Protein AF-A0A7J8TY59-F1 (afdb_monomer_lite)

InterPro domains:
  IPR001117 Multicopper oxidase, second cupredoxin domain [PF00394] (105-151)
  IPR008972 Cupredoxin [G3DSA:2.60.40.420] (12-158)
  IPR008972 Cupredoxin [SSF49503] (29-121)
  IPR011707 Multicopper oxidase-like, N-terminal [PF07732] (30-92)
  IPR045087 Multicopper oxidase [PTHR11709] (30-153)

Foldseek 3Di:
DPDAFEDEQEDEDDPDDDPDDDDDDPDPDADADQVVNQLLVQADPPNDHDADPPGDDDRDGDRPPDAAKHKDAHNDAPRSQPGIDIEHHHDDPPDDDPDPDGPYYDYKYKHFAAPDDSNVQVVVCVVVVHDGDGGPAIDILNHRPDDPPDDDDDRDDDPPYPDDPPPDD

pLDDT: mean 71.19, std 20.72, range [29.14, 95.56]

Radius of gyration: 19.04 Å; chains: 1; bounding box: 51×41×47 Å

Structure (mmCIF, N/CA/C/O backbone):
data_AF-A0A7J8TY59-F1
#
_entry.id   AF-A0A7J8TY59-F1
#
loop_
_atom_site.group_PDB
_atom_site.id
_atom_site.type_symbol
_atom_site.label_atom_id
_atom_site.label_alt_id
_atom_site.label_comp_id
_atom_site.label_asym_id
_atom_site.label_entity_id
_atom_site.label_seq_id
_atom_site.pdbx_PDB_ins_code
_atom_site.Cartn_x
_atom_site.Cartn_y
_atom_site.Cartn_z
_atom_site.occupancy
_atom_site.B_iso_or_equiv
_atom_site.auth_seq_id
_atom_site.auth_comp_id
_atom_site.auth_asym_id
_atom_site.auth_atom_id
_atom_site.pdbx_PDB_model_num
ATOM 1 N N . MET A 1 1 ? 31.185 3.560 -20.644 1.00 36.25 1 MET A N 1
ATOM 2 C CA . MET A 1 1 ? 30.288 3.519 -19.472 1.00 36.25 1 MET A CA 1
ATOM 3 C C . MET A 1 1 ? 28.934 3.085 -19.984 1.00 36.25 1 MET A C 1
ATOM 5 O O . MET A 1 1 ? 28.317 3.832 -20.730 1.00 36.25 1 MET A O 1
ATOM 9 N N . GLU A 1 2 ? 28.553 1.844 -19.714 1.00 43.44 2 GLU A N 1
ATOM 10 C CA . GLU A 1 2 ? 27.264 1.296 -20.135 1.00 43.44 2 GLU A CA 1
ATOM 11 C C . GLU A 1 2 ? 26.178 1.972 -19.286 1.00 43.44 2 GLU A C 1
ATOM 13 O O . GLU A 1 2 ? 26.208 1.906 -18.058 1.00 43.44 2 GLU A O 1
ATOM 18 N N . SER A 1 3 ? 25.305 2.752 -19.923 1.00 42.00 3 SER A N 1
ATOM 19 C CA . SER A 1 3 ? 24.247 3.487 -19.229 1.00 42.00 3 SER A CA 1
ATOM 20 C C . SER A 1 3 ? 23.151 2.499 -18.834 1.00 42.00 3 SER A C 1
ATOM 22 O O . SER A 1 3 ? 22.311 2.146 -19.656 1.00 42.00 3 SER A O 1
ATOM 24 N N . SER A 1 4 ? 23.182 2.008 -17.592 1.00 42.03 4 SER A N 1
ATOM 25 C CA . SER A 1 4 ? 22.104 1.174 -17.057 1.00 42.03 4 SER A CA 1
ATOM 26 C C . SER A 1 4 ? 20.865 2.030 -16.792 1.00 42.03 4 SER A C 1
ATOM 28 O O . SER A 1 4 ? 20.903 2.968 -15.993 1.00 42.03 4 SER A O 1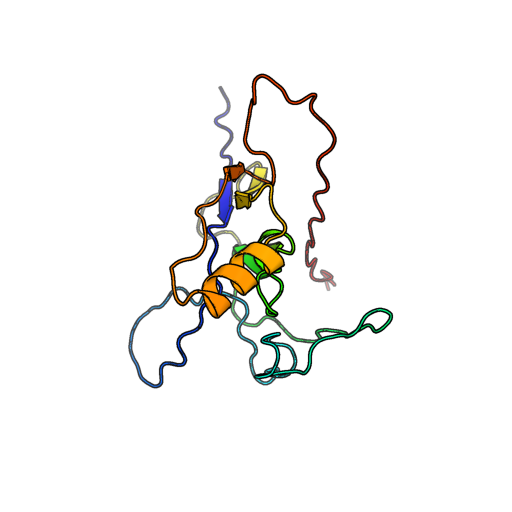
ATOM 30 N N . THR A 1 5 ? 19.749 1.698 -17.433 1.00 47.06 5 THR A N 1
ATOM 31 C CA . THR A 1 5 ? 18.459 2.354 -17.215 1.00 47.06 5 THR A CA 1
ATOM 32 C C . THR A 1 5 ? 17.725 1.642 -16.079 1.00 47.06 5 THR A C 1
ATOM 34 O O . THR A 1 5 ? 17.159 0.561 -16.253 1.00 47.06 5 THR A O 1
ATOM 37 N N . ILE A 1 6 ? 17.730 2.253 -14.892 1.00 45.16 6 ILE A N 1
ATOM 38 C CA . ILE A 1 6 ? 16.976 1.779 -13.724 1.00 45.16 6 ILE A CA 1
ATOM 39 C C . ILE A 1 6 ? 15.605 2.447 -13.725 1.00 45.16 6 ILE A C 1
ATOM 41 O O . ILE A 1 6 ? 15.506 3.675 -13.694 1.00 45.16 6 ILE A O 1
ATOM 45 N N . ARG A 1 7 ? 14.533 1.647 -13.708 1.00 50.88 7 ARG A N 1
ATOM 46 C CA . ARG A 1 7 ? 13.179 2.174 -13.523 1.00 50.88 7 ARG A CA 1
ATOM 47 C C . ARG A 1 7 ? 12.793 2.090 -12.051 1.00 50.88 7 ARG A C 1
ATOM 49 O O . ARG A 1 7 ? 12.583 1.002 -11.515 1.00 50.88 7 ARG A O 1
ATOM 56 N N . ILE A 1 8 ? 12.664 3.255 -11.425 1.00 43.00 8 ILE A N 1
ATOM 57 C CA . ILE A 1 8 ? 12.133 3.381 -10.069 1.00 43.00 8 ILE A CA 1
ATOM 58 C C . ILE A 1 8 ? 10.608 3.378 -10.156 1.00 43.00 8 ILE A C 1
ATOM 60 O O . ILE A 1 8 ? 10.000 4.260 -10.765 1.00 43.00 8 ILE A O 1
ATOM 64 N N . LEU A 1 9 ? 9.986 2.363 -9.563 1.00 55.22 9 LEU A N 1
ATOM 65 C CA . LEU A 1 9 ? 8.540 2.290 -9.413 1.00 55.22 9 LEU A CA 1
ATOM 66 C C . LEU A 1 9 ? 8.179 2.951 -8.085 1.00 55.22 9 LEU A C 1
ATOM 68 O O . LEU A 1 9 ? 8.104 2.276 -7.061 1.00 55.22 9 LEU A O 1
ATOM 72 N N . VAL A 1 10 ? 8.002 4.275 -8.109 1.00 50.12 10 VAL A N 1
ATOM 73 C CA . VAL A 1 10 ? 7.523 5.016 -6.938 1.00 50.12 10 VAL A CA 1
ATOM 74 C C . VAL A 1 10 ? 6.035 4.745 -6.766 1.00 50.12 10 VAL A C 1
ATOM 76 O O . VAL A 1 10 ? 5.231 5.000 -7.664 1.00 50.12 10 VAL A O 1
ATOM 79 N N . ILE A 1 11 ? 5.679 4.227 -5.602 1.00 54.94 11 ILE A N 1
ATOM 80 C CA . ILE A 1 11 ? 4.311 4.012 -5.169 1.00 54.94 11 ILE A CA 1
ATOM 81 C C . ILE A 1 11 ? 4.030 5.070 -4.117 1.00 54.94 11 ILE A C 1
ATOM 83 O O . ILE A 1 11 ? 4.471 4.966 -2.974 1.00 54.94 11 ILE A O 1
ATOM 87 N N . VAL A 1 12 ? 3.326 6.114 -4.543 1.00 44.09 12 VAL A N 1
ATOM 88 C CA . VAL A 1 12 ? 2.763 7.113 -3.639 1.00 44.09 12 VAL A CA 1
ATOM 89 C C . VAL A 1 12 ? 1.380 6.627 -3.229 1.00 44.09 12 VAL A C 1
ATOM 91 O O . VAL A 1 12 ? 0.573 6.240 -4.078 1.00 44.09 12 VAL A O 1
ATOM 94 N N . ALA A 1 13 ? 1.139 6.599 -1.922 1.00 37.69 13 ALA A N 1
ATOM 95 C CA . ALA A 1 13 ? -0.129 6.202 -1.339 1.00 37.69 13 ALA A CA 1
ATOM 96 C C . ALA A 1 13 ? -1.294 7.059 -1.858 1.00 37.69 13 ALA A C 1
ATOM 98 O O . ALA A 1 13 ? -1.183 8.277 -1.930 1.00 37.69 13 ALA A O 1
ATOM 99 N N . ILE A 1 14 ? -2.385 6.379 -2.230 1.00 35.22 14 ILE A N 1
ATOM 100 C CA . ILE A 1 14 ? -3.806 6.662 -1.952 1.00 35.22 14 ILE A CA 1
ATOM 101 C C . ILE A 1 14 ? -4.612 5.613 -2.752 1.00 35.22 14 ILE A C 1
ATOM 103 O O . ILE A 1 14 ? -4.643 5.655 -3.983 1.00 35.22 14 ILE A O 1
ATOM 107 N N . ILE A 1 15 ? -5.291 4.675 -2.074 1.00 35.09 15 ILE A N 1
ATOM 108 C CA . ILE A 1 15 ? -6.556 4.139 -2.600 1.00 35.09 15 ILE A CA 1
ATOM 109 C C . ILE A 1 15 ? -7.636 5.064 -2.053 1.00 35.09 15 ILE A C 1
ATOM 111 O O . ILE A 1 15 ? -7.964 5.066 -0.868 1.00 35.09 15 ILE A O 1
ATOM 115 N N . HIS A 1 16 ? -8.142 5.904 -2.941 1.00 32.22 16 HIS A N 1
ATOM 116 C CA . HIS A 1 16 ? -9.429 6.551 -2.798 1.00 32.22 16 HIS A CA 1
ATOM 117 C C . HIS A 1 16 ? -10.087 6.399 -4.163 1.00 32.22 16 HIS A C 1
ATOM 119 O O . HIS A 1 16 ? -9.609 6.956 -5.151 1.00 32.22 16 HIS A O 1
ATOM 125 N N . PHE A 1 17 ? -11.145 5.600 -4.241 1.00 32.09 17 PHE A N 1
ATOM 126 C CA . PHE A 1 17 ? -12.102 5.761 -5.321 1.00 32.09 17 PHE A CA 1
ATOM 127 C C . PHE A 1 17 ? -13.145 6.756 -4.823 1.00 32.09 17 PHE A C 1
ATOM 129 O O . PHE A 1 17 ? -13.931 6.395 -3.947 1.00 32.09 17 PHE A O 1
ATOM 136 N N . PRO A 1 18 ? -13.220 7.986 -5.358 1.00 35.62 18 PRO A N 1
ATOM 137 C CA . PRO A 1 18 ? -14.520 8.612 -5.411 1.00 35.62 18 PRO A CA 1
ATOM 138 C C . PRO A 1 18 ? -15.370 7.751 -6.355 1.00 35.62 18 PRO A C 1
ATOM 140 O O . PRO A 1 18 ? -15.002 7.504 -7.507 1.00 35.62 18 PRO A O 1
ATOM 143 N N . VAL A 1 19 ? -16.500 7.255 -5.854 1.00 34.38 19 VAL A N 1
ATOM 144 C CA . VAL A 1 19 ? -17.598 6.823 -6.717 1.00 34.38 19 VAL A CA 1
ATOM 145 C C . VAL A 1 19 ? -18.012 8.065 -7.502 1.00 34.38 19 VAL A C 1
ATOM 147 O O . VAL A 1 19 ? -18.674 8.943 -6.960 1.00 34.38 19 VAL A O 1
ATOM 150 N N . LEU A 1 20 ? -17.581 8.178 -8.757 1.00 29.62 20 LEU A N 1
ATOM 151 C CA . LEU A 1 20 ? -18.103 9.183 -9.673 1.00 29.62 20 LEU A CA 1
ATOM 152 C C . LEU A 1 20 ? -18.734 8.481 -10.866 1.00 29.62 20 LEU A C 1
ATOM 154 O O . LEU A 1 20 ? -18.084 7.816 -11.673 1.00 29.62 20 LEU A O 1
ATOM 158 N N . ILE A 1 21 ? -20.054 8.625 -10.893 1.00 38.72 21 ILE A N 1
ATOM 159 C CA . ILE A 1 21 ? -20.905 8.478 -12.058 1.00 38.72 21 ILE A CA 1
ATOM 160 C C . ILE A 1 21 ? -20.511 9.607 -13.022 1.00 38.72 21 ILE A C 1
ATOM 162 O O . ILE A 1 21 ? -20.369 10.754 -12.608 1.00 38.72 21 ILE A O 1
ATOM 166 N N . ASP A 1 22 ? -20.391 9.248 -14.296 1.00 32.47 22 ASP A N 1
ATOM 167 C CA . ASP A 1 22 ? -20.256 10.126 -15.463 1.00 32.47 22 ASP A CA 1
ATOM 168 C C . ASP A 1 22 ? -18.838 10.554 -15.911 1.00 32.47 22 ASP A C 1
ATOM 170 O O . ASP A 1 22 ? -17.810 10.284 -15.296 1.00 32.47 22 ASP A O 1
ATOM 174 N N . SER A 1 23 ? -18.803 11.075 -17.130 1.00 39.44 23 SER A N 1
ATOM 175 C CA . SER A 1 23 ? -17.969 10.645 -18.247 1.00 39.44 23 SER A CA 1
ATOM 176 C C . SER A 1 23 ? -16.757 11.541 -18.554 1.00 39.44 23 SER A C 1
ATOM 178 O O . SER A 1 23 ? -16.638 12.676 -18.112 1.00 39.44 23 SER A O 1
ATOM 180 N N . ALA A 1 24 ? -15.850 11.008 -19.384 1.00 33.22 24 ALA A N 1
ATOM 181 C CA . ALA A 1 24 ? -14.855 11.761 -20.161 1.00 33.22 24 ALA A CA 1
ATOM 182 C C . ALA A 1 24 ? -13.659 12.408 -19.428 1.00 33.22 24 ALA A C 1
ATOM 184 O O . ALA A 1 24 ? -13.209 13.491 -19.793 1.00 33.22 24 ALA A O 1
ATOM 185 N N . VAL A 1 25 ? -13.001 11.679 -18.522 1.00 31.31 25 VAL A N 1
ATOM 186 C CA . VAL A 1 25 ? -11.591 11.952 -18.189 1.00 31.31 25 VAL A CA 1
ATOM 187 C C . VAL A 1 25 ? -10.789 10.667 -18.386 1.00 31.31 25 VAL A C 1
ATOM 189 O O . VAL A 1 25 ? -11.159 9.606 -17.884 1.00 31.31 25 VAL A O 1
ATOM 192 N N . ARG A 1 26 ? -9.679 10.739 -19.137 1.00 32.69 26 ARG A N 1
ATOM 193 C CA . ARG A 1 26 ? -8.656 9.678 -19.230 1.00 32.69 26 ARG A CA 1
ATOM 194 C C . ARG A 1 26 ? -7.943 9.570 -17.871 1.00 32.69 26 ARG A C 1
ATOM 196 O O . ARG A 1 26 ? -6.786 9.937 -17.720 1.00 32.69 26 ARG A O 1
ATOM 203 N N . GLN A 1 27 ? -8.681 9.133 -16.856 1.00 34.19 27 GLN A N 1
ATOM 204 C CA . GLN A 1 27 ? -8.206 8.960 -15.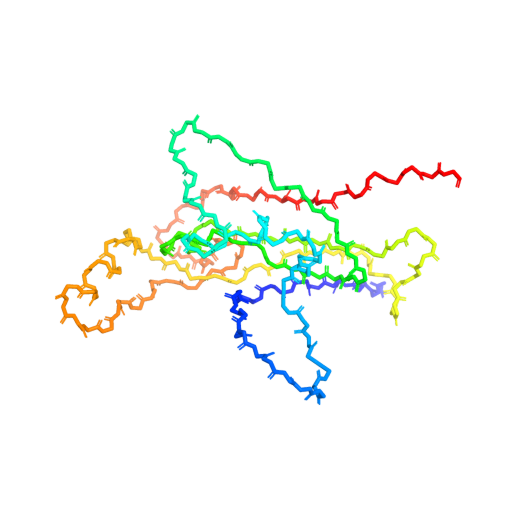492 1.00 34.19 27 GLN A CA 1
ATOM 205 C C . GLN A 1 27 ? -7.243 7.775 -15.466 1.00 34.19 27 GLN A C 1
ATOM 207 O O . GLN A 1 27 ? -7.581 6.668 -15.905 1.00 34.19 27 GLN A O 1
ATOM 212 N N . TYR A 1 28 ? -6.043 8.010 -14.938 1.00 36.56 28 TYR A N 1
ATOM 213 C CA . TYR A 1 28 ? -5.211 6.957 -14.373 1.00 36.56 28 TYR A CA 1
ATOM 214 C C . TYR A 1 28 ? -6.071 6.236 -13.331 1.00 36.56 28 TYR A C 1
ATOM 216 O O . TYR A 1 28 ? -6.317 6.756 -12.250 1.00 36.56 28 TYR A O 1
ATOM 224 N N . LYS A 1 29 ? -6.639 5.083 -13.695 1.00 43.84 29 LYS A N 1
ATOM 225 C CA . LYS A 1 29 ? -7.488 4.327 -12.774 1.00 43.84 29 LYS A CA 1
ATOM 226 C C . LYS A 1 29 ? -6.585 3.777 -11.670 1.00 43.84 29 LYS A C 1
ATOM 228 O O . LYS A 1 29 ? -5.761 2.909 -11.954 1.00 43.84 29 LYS A O 1
ATOM 233 N N . HIS A 1 30 ? -6.712 4.328 -10.467 1.00 54.59 30 HIS A N 1
ATOM 234 C CA . HIS A 1 30 ? -6.014 3.864 -9.272 1.00 54.59 30 HIS A CA 1
ATOM 235 C C . HIS A 1 30 ? -6.533 2.474 -8.879 1.00 54.59 30 HIS A C 1
ATOM 237 O O . HIS A 1 30 ? -7.722 2.213 -8.998 1.00 54.59 30 HIS A O 1
ATOM 243 N N . GLY A 1 31 ? -5.655 1.567 -8.448 1.00 73.06 31 GLY A N 1
ATOM 244 C CA . GLY A 1 31 ? -6.048 0.228 -7.986 1.00 73.06 31 GLY A CA 1
ATOM 245 C C . GLY A 1 31 ? -6.502 -0.752 -9.079 1.00 73.06 31 GLY A C 1
ATOM 246 O O . GLY A 1 31 ? -6.427 -0.481 -10.279 1.00 73.06 31 GLY A O 1
ATOM 247 N N . ILE A 1 32 ? -6.927 -1.946 -8.661 1.00 81.38 32 ILE A N 1
ATOM 248 C CA . ILE A 1 32 ? -7.402 -3.022 -9.544 1.00 81.38 32 ILE A CA 1
ATOM 249 C C . ILE A 1 32 ? -8.876 -2.789 -9.885 1.00 81.38 32 ILE A C 1
ATOM 251 O O . ILE A 1 32 ? -9.697 -2.519 -9.019 1.00 81.38 32 ILE A O 1
ATOM 255 N N . ARG A 1 33 ? -9.233 -2.923 -11.163 1.00 83.56 33 ARG A N 1
ATOM 256 C CA . ARG A 1 33 ? -10.620 -2.859 -11.629 1.00 83.56 33 ARG A CA 1
ATOM 257 C C . ARG A 1 33 ? -11.310 -4.168 -11.262 1.00 83.56 33 ARG A C 1
ATOM 259 O O . ARG A 1 33 ? -11.149 -5.158 -11.975 1.00 83.56 33 ARG A O 1
ATOM 266 N N . GLN A 1 34 ? -12.099 -4.154 -10.194 1.00 83.00 34 GLN A N 1
ATOM 267 C CA . GLN A 1 34 ? -12.900 -5.295 -9.741 1.00 83.00 34 GLN A CA 1
ATOM 268 C C . GLN A 1 34 ? -14.120 -5.543 -10.647 1.00 83.00 34 GLN A C 1
ATOM 270 O O . GLN A 1 34 ? -15.280 -5.408 -10.252 1.00 83.00 34 GLN A O 1
ATOM 275 N N . LEU A 1 35 ? -13.863 -5.859 -11.920 1.00 85.50 35 LEU A N 1
ATOM 276 C CA . LEU A 1 35 ? -14.903 -6.073 -12.921 1.00 85.50 35 LEU A CA 1
ATOM 277 C C . LEU A 1 35 ? -15.709 -7.325 -12.578 1.00 85.50 35 LEU A C 1
ATOM 279 O O . LEU A 1 35 ? -15.230 -8.443 -12.744 1.00 85.50 35 LEU A O 1
ATOM 283 N N . ARG A 1 36 ? -16.961 -7.115 -12.153 1.00 89.81 36 ARG A N 1
ATOM 284 C CA . ARG A 1 36 ? -17.876 -8.177 -11.702 1.00 89.81 36 ARG A CA 1
ATOM 285 C C . ARG A 1 36 ? -17.356 -8.966 -10.492 1.00 89.81 36 ARG A C 1
ATOM 287 O O . ARG A 1 36 ? -17.850 -10.056 -10.253 1.00 89.81 36 ARG A O 1
ATOM 294 N N . THR A 1 37 ? -16.405 -8.415 -9.738 1.00 85.75 37 THR A N 1
ATOM 295 C CA . THR A 1 37 ? -15.776 -9.042 -8.562 1.00 85.75 37 THR A CA 1
ATOM 296 C C . THR A 1 37 ? -15.762 -8.088 -7.367 1.00 85.75 37 THR A C 1
ATOM 298 O O . THR A 1 37 ? -14.802 -8.041 -6.604 1.00 85.75 37 THR A O 1
ATOM 301 N N . GLY A 1 38 ? -16.830 -7.297 -7.198 1.00 84.56 38 GLY A N 1
ATOM 302 C CA . GLY A 1 38 ? -16.909 -6.258 -6.161 1.00 84.56 38 GLY A CA 1
ATOM 303 C C . GLY A 1 38 ? -16.741 -6.777 -4.727 1.00 84.56 38 GLY A C 1
ATOM 304 O O . GLY A 1 38 ? -16.230 -6.058 -3.880 1.00 84.56 38 GLY A O 1
ATOM 305 N N . TRP A 1 39 ? -17.073 -8.046 -4.464 1.00 81.81 39 TRP A N 1
ATOM 306 C CA . TRP A 1 39 ? -16.846 -8.719 -3.171 1.00 81.81 39 TRP A CA 1
ATOM 307 C C . TRP A 1 39 ? -15.364 -8.908 -2.809 1.00 81.81 39 TRP A C 1
ATOM 309 O O . TRP A 1 39 ? -15.046 -9.332 -1.701 1.00 81.81 39 TRP A O 1
ATOM 319 N N . ALA A 1 40 ? -14.454 -8.677 -3.756 1.00 81.75 40 ALA A N 1
ATOM 320 C CA . ALA A 1 40 ? -13.015 -8.775 -3.560 1.00 81.75 40 ALA A CA 1
ATOM 321 C C . ALA A 1 40 ? -12.333 -7.396 -3.578 1.00 81.75 40 ALA A C 1
ATOM 323 O O . ALA A 1 40 ? -11.113 -7.316 -3.702 1.00 81.75 40 ALA A O 1
ATOM 324 N N . ASP A 1 41 ? -13.109 -6.312 -3.489 1.00 84.94 41 ASP A N 1
ATOM 325 C CA . ASP A 1 41 ? -12.575 -4.950 -3.490 1.00 84.94 41 ASP A CA 1
ATOM 326 C C . ASP A 1 41 ? -11.876 -4.596 -2.171 1.00 84.94 41 ASP A C 1
ATOM 328 O O . ASP A 1 41 ? -10.838 -3.939 -2.195 1.00 84.94 41 ASP A O 1
ATOM 332 N N . GLY A 1 42 ? -12.380 -5.078 -1.025 1.00 81.06 42 GLY A N 1
ATOM 333 C CA . GLY A 1 42 ? -11.705 -4.935 0.272 1.00 81.06 42 GLY A CA 1
ATOM 334 C C . GLY A 1 42 ? -12.280 -3.923 1.276 1.00 81.06 42 GLY A C 1
ATOM 335 O O . GLY A 1 42 ? -12.120 -4.181 2.472 1.00 81.06 42 GLY A O 1
ATOM 336 N N . PRO A 1 43 ? -12.931 -2.802 0.887 1.00 85.62 43 PRO A N 1
ATOM 337 C CA . PRO A 1 43 ? -13.454 -1.832 1.844 1.00 85.62 43 PRO A CA 1
ATOM 338 C C . PRO A 1 43 ? -14.398 -2.424 2.892 1.00 85.62 43 PRO A C 1
ATOM 340 O O . PRO A 1 43 ? -15.520 -2.850 2.591 1.00 85.62 43 PRO A O 1
ATOM 343 N N . ALA A 1 44 ? -13.944 -2.408 4.147 1.00 80.44 44 ALA A N 1
ATOM 344 C CA . ALA A 1 44 ? -14.718 -2.916 5.264 1.00 80.44 44 ALA A CA 1
ATOM 345 C C . ALA A 1 44 ? -16.035 -2.148 5.417 1.00 80.44 44 ALA A C 1
ATOM 347 O O . ALA A 1 44 ? -16.076 -0.925 5.301 1.00 80.44 44 ALA A O 1
ATOM 348 N N . TYR A 1 45 ? -17.107 -2.893 5.684 1.00 87.19 45 TYR A N 1
ATOM 349 C CA . TYR A 1 45 ? -18.486 -2.411 5.813 1.00 87.19 45 TYR A CA 1
ATOM 350 C C . TYR A 1 45 ? -19.104 -1.816 4.538 1.00 87.19 45 TYR A C 1
ATOM 352 O O . TYR A 1 45 ? -20.257 -1.395 4.574 1.00 87.19 45 TYR A O 1
ATOM 360 N N . ILE A 1 46 ? -18.387 -1.828 3.410 1.00 87.06 46 ILE A N 1
ATOM 361 C CA . ILE A 1 46 ? -18.918 -1.438 2.098 1.00 87.06 46 ILE A CA 1
ATOM 362 C C . ILE A 1 46 ? -19.064 -2.670 1.203 1.00 87.06 46 ILE A C 1
ATOM 364 O O . ILE A 1 46 ? -20.161 -2.962 0.736 1.00 87.06 46 ILE A O 1
ATOM 368 N N . THR A 1 47 ? -17.975 -3.408 0.973 1.00 81.69 47 THR A N 1
ATOM 369 C CA . THR A 1 47 ? -17.968 -4.583 0.081 1.00 81.69 47 THR A CA 1
ATOM 370 C C . THR A 1 47 ? -17.812 -5.904 0.825 1.00 81.69 47 THR A C 1
ATOM 372 O O . THR A 1 47 ? -18.166 -6.950 0.283 1.00 81.69 47 THR A O 1
ATOM 375 N N . GLN A 1 48 ? -17.336 -5.866 2.074 1.00 80.38 48 GLN A N 1
ATOM 376 C CA . GLN A 1 48 ? -17.193 -7.036 2.940 1.00 80.38 48 GLN A CA 1
ATOM 377 C C . GLN A 1 48 ? -17.182 -6.666 4.429 1.00 80.38 48 GLN A C 1
ATOM 379 O O . GLN A 1 48 ? -16.846 -5.543 4.806 1.00 80.38 48 GLN A O 1
ATOM 384 N N . CYS A 1 49 ? -17.499 -7.626 5.298 1.00 86.12 49 CYS A N 1
ATOM 385 C CA . CYS A 1 49 ? -17.216 -7.507 6.730 1.00 86.12 49 CYS A CA 1
ATOM 386 C C . CYS A 1 49 ? -15.702 -7.664 6.998 1.00 86.12 49 CYS A C 1
ATOM 388 O O . CYS A 1 49 ? -15.016 -8.344 6.226 1.00 86.12 49 CYS A O 1
ATOM 390 N N . PRO A 1 50 ? -15.160 -7.068 8.080 1.00 85.06 50 PRO A N 1
ATOM 391 C CA . PRO A 1 50 ? -13.770 -7.287 8.473 1.00 85.06 50 PRO A CA 1
ATOM 392 C C . PRO A 1 50 ? -13.460 -8.767 8.717 1.00 85.06 50 PRO A C 1
ATOM 394 O O . PRO A 1 50 ? -14.267 -9.497 9.295 1.00 85.06 50 PRO A O 1
ATOM 397 N N . ILE A 1 51 ? -12.266 -9.194 8.308 1.00 81.31 51 ILE A N 1
ATOM 398 C CA . ILE A 1 51 ? -11.757 -10.539 8.589 1.00 81.31 51 ILE A CA 1
ATOM 399 C C . ILE A 1 51 ? -11.309 -10.562 10.051 1.00 81.31 51 ILE A C 1
ATOM 401 O O . ILE A 1 51 ? -10.463 -9.765 10.452 1.00 81.31 51 ILE A O 1
ATOM 405 N N . THR A 1 52 ? -11.893 -11.448 10.856 1.00 84.44 52 THR A N 1
ATOM 406 C CA . THR A 1 52 ? -11.575 -11.554 12.283 1.00 84.44 52 THR A CA 1
ATOM 407 C C . THR A 1 52 ? -10.314 -12.382 12.523 1.00 84.44 52 THR A C 1
ATOM 409 O O . THR A 1 52 ? -9.900 -13.194 11.693 1.00 84.44 52 THR A O 1
ATOM 412 N N . THR A 1 53 ? -9.685 -12.185 13.682 1.00 82.06 53 THR A N 1
ATOM 413 C CA . THR A 1 53 ? -8.482 -12.924 14.079 1.00 82.06 53 THR A CA 1
ATOM 414 C C . THR A 1 53 ? -8.710 -14.436 14.014 1.00 82.06 53 THR A C 1
ATOM 416 O O . THR A 1 53 ? -9.698 -14.951 14.534 1.00 82.06 53 THR A O 1
ATOM 419 N N . GLY A 1 54 ? -7.785 -15.153 13.374 1.00 85.12 54 GLY A N 1
ATOM 420 C CA . GLY A 1 54 ? -7.871 -16.603 13.179 1.00 85.12 54 GLY A CA 1
ATOM 421 C C . GLY A 1 54 ? -8.741 -17.042 11.995 1.00 85.12 54 GLY A C 1
ATOM 422 O O . GLY A 1 54 ? -8.797 -18.235 11.712 1.00 85.12 54 GLY A O 1
ATOM 423 N N . GLN A 1 55 ? -9.387 -16.110 11.287 1.00 78.88 55 GLN A N 1
ATOM 424 C CA . GLN A 1 55 ? -10.089 -16.379 10.032 1.00 78.88 55 GLN A CA 1
ATOM 425 C C . GLN A 1 55 ? -9.231 -15.988 8.827 1.00 78.88 55 GLN A C 1
ATOM 427 O O . GLN A 1 55 ? -8.330 -15.152 8.916 1.00 78.88 55 GLN A O 1
ATOM 432 N N . SER A 1 56 ? -9.530 -16.582 7.676 1.00 82.19 56 SER A N 1
ATOM 433 C CA . SER A 1 56 ? -8.910 -16.239 6.399 1.00 82.19 56 SER A CA 1
ATOM 434 C C . SER A 1 56 ? -9.977 -16.004 5.335 1.00 82.19 56 SER A C 1
ATOM 436 O O . SER A 1 56 ? -11.069 -16.569 5.378 1.00 82.19 56 SER A O 1
ATOM 438 N N . TYR A 1 57 ? -9.662 -15.140 4.375 1.00 77.56 57 TYR A N 1
ATOM 439 C CA . TYR A 1 57 ? -10.513 -14.868 3.224 1.00 77.56 57 TYR A CA 1
ATOM 440 C C . TYR A 1 57 ? -9.661 -14.858 1.963 1.00 77.56 57 TYR A C 1
ATOM 442 O O . TYR A 1 57 ? -8.553 -14.317 1.951 1.00 77.56 57 TYR A O 1
ATOM 450 N N . ILE A 1 58 ? -10.179 -15.466 0.900 1.00 84.56 58 ILE A N 1
ATOM 451 C CA . ILE A 1 58 ? -9.484 -15.570 -0.379 1.00 84.56 58 ILE A CA 1
ATOM 452 C C . ILE A 1 58 ? -10.052 -14.507 -1.314 1.00 84.56 58 ILE A C 1
ATOM 454 O O . ILE A 1 58 ? -11.182 -14.616 -1.789 1.00 84.56 58 ILE A O 1
ATOM 458 N N . TYR A 1 59 ? -9.239 -13.500 -1.623 1.00 79.19 59 TYR A N 1
ATOM 459 C CA . TYR A 1 59 ? -9.547 -12.536 -2.673 1.00 79.19 59 TYR A CA 1
ATOM 460 C C . TYR A 1 59 ? -9.339 -13.193 -4.040 1.00 79.19 59 TYR A C 1
ATOM 462 O O . TYR A 1 59 ? -8.207 -13.368 -4.488 1.00 79.19 59 TYR A O 1
ATOM 470 N N . ASN A 1 60 ? -10.435 -13.575 -4.698 1.00 83.31 60 ASN A N 1
ATOM 471 C CA . ASN A 1 60 ? -10.406 -14.199 -6.020 1.00 83.31 60 ASN A CA 1
ATOM 472 C C . ASN A 1 60 ? -11.008 -13.261 -7.073 1.00 83.31 60 ASN A C 1
ATOM 474 O O . ASN A 1 60 ? -12.219 -13.035 -7.100 1.00 83.31 60 ASN A O 1
ATOM 478 N N . PHE A 1 61 ? -10.154 -12.715 -7.936 1.00 83.38 61 PHE A N 1
ATOM 479 C CA . PHE A 1 61 ? -10.545 -11.831 -9.028 1.00 83.38 61 PHE A CA 1
ATOM 480 C C . PHE A 1 61 ? -9.571 -11.936 -10.205 1.00 83.38 61 PHE A C 1
ATOM 482 O O . PHE A 1 61 ? -8.447 -12.418 -10.076 1.00 83.38 61 PHE A O 1
ATOM 489 N N . THR A 1 62 ? -9.996 -11.443 -11.371 1.00 83.88 62 THR A N 1
ATOM 490 C CA . THR A 1 62 ? -9.160 -11.398 -12.579 1.00 83.88 62 THR A CA 1
ATOM 491 C C . THR A 1 62 ? -8.853 -9.960 -12.971 1.00 83.88 62 THR A C 1
ATOM 493 O O . THR A 1 62 ? -9.740 -9.178 -13.311 1.00 83.88 62 THR A O 1
ATOM 496 N N . ILE A 1 63 ? -7.570 -9.618 -12.996 1.00 83.31 63 ILE A N 1
ATOM 497 C CA . ILE A 1 63 ? -7.097 -8.313 -13.463 1.00 83.31 63 ILE A CA 1
ATOM 498 C C . ILE A 1 63 ? -7.206 -8.265 -14.993 1.00 83.31 63 ILE A C 1
ATOM 500 O O . ILE A 1 63 ? -6.546 -9.028 -15.700 1.00 83.31 63 ILE A O 1
ATOM 504 N N . THR A 1 64 ? -8.009 -7.335 -15.512 1.00 84.00 64 THR A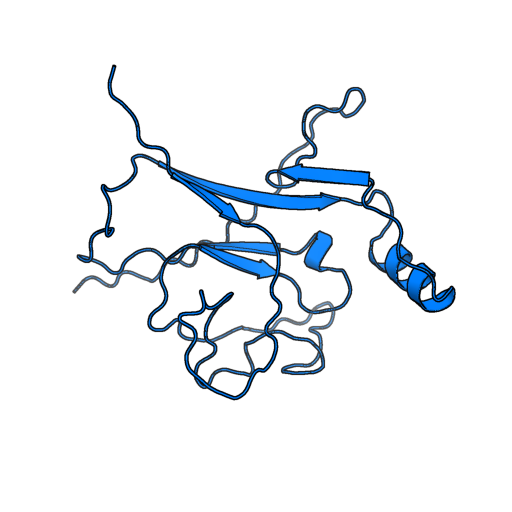 N 1
ATOM 505 C CA . THR A 1 64 ? -8.282 -7.216 -16.952 1.00 84.00 64 THR A CA 1
ATOM 506 C C . THR A 1 64 ? -7.921 -5.831 -17.477 1.00 84.00 64 THR A C 1
ATOM 508 O O . THR A 1 64 ? -8.414 -4.813 -16.992 1.00 84.00 64 THR A O 1
ATOM 511 N N . GLY A 1 65 ? -7.081 -5.784 -18.516 1.00 83.00 65 GLY A N 1
ATOM 512 C CA . GLY A 1 65 ? -6.750 -4.537 -19.215 1.00 83.00 65 GLY A CA 1
ATOM 513 C C . GLY A 1 65 ? -5.982 -3.524 -18.359 1.00 83.00 65 GLY A C 1
ATOM 514 O O . GLY A 1 65 ? -6.133 -2.319 -18.557 1.00 83.00 65 GLY A O 1
ATOM 515 N N . GLN A 1 66 ? -5.192 -4.002 -17.395 1.00 79.31 66 GLN A N 1
ATOM 516 C CA . GLN A 1 66 ? -4.316 -3.182 -16.562 1.00 79.31 66 GLN A CA 1
ATOM 517 C C . GLN A 1 66 ? -2.876 -3.668 -16.667 1.00 79.31 66 GLN A C 1
ATOM 519 O O . GLN A 1 66 ? -2.621 -4.848 -16.891 1.00 79.31 66 GLN A O 1
ATOM 524 N N . ARG A 1 67 ? -1.948 -2.724 -16.534 1.00 81.38 67 ARG A N 1
ATOM 525 C CA . ARG A 1 67 ? -0.501 -2.925 -16.560 1.00 81.38 67 ARG A CA 1
ATOM 526 C C . ARG A 1 67 ? 0.139 -1.807 -15.749 1.00 81.38 67 ARG A C 1
ATOM 528 O O . ARG A 1 67 ? -0.351 -0.679 -15.790 1.00 81.38 67 ARG A O 1
ATOM 535 N N . GLY A 1 68 ? 1.252 -2.100 -15.090 1.00 82.62 68 GLY A N 1
ATOM 536 C CA . GLY A 1 68 ? 2.014 -1.130 -14.312 1.00 82.62 68 GLY A CA 1
ATOM 537 C C . GLY A 1 68 ? 2.024 -1.479 -12.834 1.00 82.62 68 GLY A C 1
ATOM 538 O O . GLY A 1 68 ? 1.854 -2.636 -12.465 1.00 82.62 68 GLY A O 1
ATOM 539 N N . THR A 1 69 ? 2.246 -0.474 -12.001 1.00 78.94 69 THR A N 1
ATOM 540 C CA . THR A 1 69 ? 2.399 -0.650 -10.558 1.00 78.94 69 THR A CA 1
ATOM 541 C C . THR A 1 69 ? 1.175 -0.108 -9.846 1.00 78.94 69 THR A C 1
ATOM 543 O O . THR A 1 69 ? 0.736 1.005 -10.124 1.00 78.94 69 THR A O 1
ATOM 546 N N . LEU A 1 70 ? 0.632 -0.906 -8.938 1.00 81.44 70 LEU A N 1
ATOM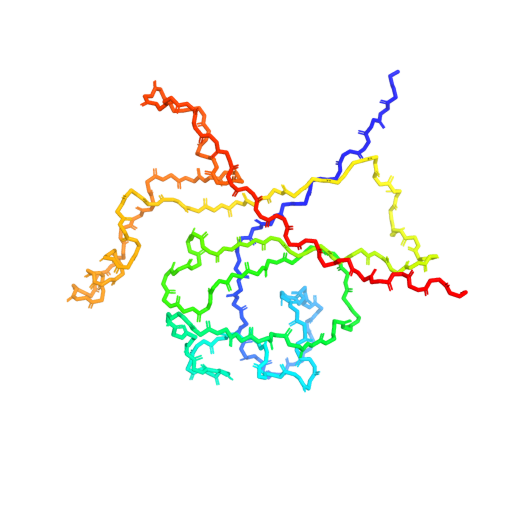 547 C CA . LEU A 1 70 ? -0.496 -0.590 -8.078 1.00 81.44 70 LEU A CA 1
ATOM 548 C C . LEU A 1 70 ? -0.067 -0.738 -6.613 1.00 81.44 70 LEU A C 1
ATOM 550 O O . LEU A 1 70 ? 0.950 -1.365 -6.313 1.00 81.44 70 LEU A O 1
ATOM 554 N N . LEU A 1 71 ? -0.861 -0.176 -5.708 1.00 80.69 71 LEU A N 1
ATOM 555 C CA . LEU A 1 71 ? -0.723 -0.337 -4.264 1.00 80.69 71 LEU A CA 1
ATOM 556 C C . LEU A 1 71 ? -1.900 -1.173 -3.756 1.00 80.69 71 LEU A C 1
ATOM 558 O O . LEU A 1 71 ? -3.036 -0.927 -4.161 1.00 80.69 71 LEU A O 1
ATOM 562 N N . TRP A 1 72 ? -1.637 -2.122 -2.865 1.00 80.50 72 TRP A N 1
ATOM 563 C CA . TRP A 1 72 ? -2.649 -2.716 -1.997 1.00 80.50 72 TRP A CA 1
ATOM 564 C C . TRP A 1 72 ? -2.430 -2.227 -0.571 1.00 80.50 72 TRP A C 1
ATOM 566 O O . TRP A 1 72 ? -1.298 -1.958 -0.169 1.00 80.50 72 TRP A O 1
ATOM 576 N N . HIS A 1 73 ? -3.506 -2.112 0.199 1.00 80.00 73 HIS A N 1
ATOM 577 C CA . HIS A 1 73 ? -3.424 -1.816 1.622 1.00 80.00 73 HIS A CA 1
ATOM 578 C C . HIS A 1 73 ? -4.656 -2.320 2.365 1.00 80.00 73 HIS A C 1
ATOM 580 O O . HIS A 1 73 ? -5.700 -2.564 1.755 1.00 80.00 73 HIS A O 1
ATOM 586 N N . ALA A 1 74 ? -4.546 -2.454 3.686 1.00 80.69 74 ALA A N 1
ATOM 587 C CA . ALA A 1 74 ? -5.694 -2.732 4.538 1.00 80.69 74 ALA A CA 1
ATOM 588 C C . ALA A 1 74 ? -6.755 -1.636 4.368 1.00 80.69 74 ALA A C 1
ATOM 590 O O . ALA A 1 74 ? -6.438 -0.448 4.339 1.00 80.69 74 ALA A O 1
ATOM 591 N N . HIS A 1 75 ? -8.019 -2.029 4.245 1.00 86.62 75 HIS A N 1
ATOM 592 C CA . HIS A 1 75 ? -9.133 -1.093 4.084 1.00 86.62 75 HIS A CA 1
ATOM 593 C C . HIS A 1 75 ? -10.086 -1.143 5.285 1.00 86.62 75 HIS A C 1
ATOM 595 O O . HIS A 1 75 ? -11.311 -1.146 5.148 1.00 86.62 75 HIS A O 1
ATOM 601 N N . ILE A 1 76 ? -9.489 -1.196 6.474 1.00 84.12 76 ILE A N 1
ATOM 602 C CA . ILE A 1 76 ? -10.151 -1.151 7.773 1.00 84.12 76 ILE A CA 1
ATOM 603 C C . ILE A 1 76 ? -9.305 -0.277 8.703 1.00 84.12 76 ILE A C 1
ATOM 605 O O . ILE A 1 76 ? -8.094 -0.476 8.800 1.00 84.12 76 ILE A O 1
ATOM 609 N N . LEU A 1 77 ? -9.958 0.694 9.346 1.00 85.38 77 LEU A N 1
ATOM 610 C CA . LEU A 1 77 ? -9.342 1.643 10.277 1.00 85.38 77 LEU A CA 1
ATOM 611 C C . LEU A 1 77 ? -8.078 2.319 9.699 1.00 85.38 77 LEU A C 1
ATOM 613 O O . LEU A 1 77 ? -8.007 2.575 8.491 1.00 85.38 77 LEU A O 1
ATOM 617 N N . TRP A 1 78 ? -7.098 2.650 10.543 1.00 86.06 78 TRP A N 1
ATOM 618 C CA . TRP A 1 78 ? -5.834 3.266 10.137 1.00 86.06 78 TRP A CA 1
ATOM 619 C C . TRP A 1 78 ? -4.736 2.244 9.834 1.00 86.06 78 TRP A C 1
ATOM 621 O O . TRP A 1 78 ? -3.624 2.637 9.492 1.00 86.06 78 TRP A O 1
ATOM 631 N N . LEU A 1 79 ? -5.063 0.945 9.804 1.00 80.06 79 LEU A N 1
ATOM 632 C CA . LEU A 1 79 ? -4.107 -0.142 9.556 1.00 80.06 79 LEU A CA 1
ATOM 633 C C . LEU A 1 79 ? -3.335 -0.027 8.236 1.00 80.06 79 LEU A C 1
ATOM 635 O O . LEU A 1 79 ? -2.266 -0.615 8.109 1.00 80.06 79 LEU A O 1
ATOM 639 N N . ARG A 1 80 ? -3.814 0.745 7.250 1.00 82.81 80 ARG A N 1
ATOM 640 C CA . ARG A 1 80 ? -3.042 1.036 6.026 1.00 82.81 80 ARG A CA 1
ATOM 641 C C . ARG A 1 80 ? -1.705 1.739 6.295 1.00 82.81 80 ARG A 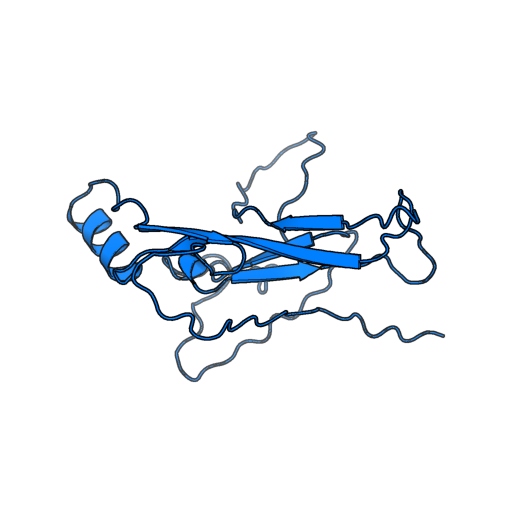C 1
ATOM 643 O O . ARG A 1 80 ? -0.855 1.725 5.411 1.00 82.81 80 ARG A O 1
ATOM 650 N N . SER A 1 81 ? -1.516 2.340 7.474 1.00 81.88 81 SER A N 1
ATOM 651 C CA . SER A 1 81 ? -0.248 2.936 7.918 1.00 81.88 81 SER A CA 1
ATOM 652 C C . SER A 1 81 ? 0.896 1.918 7.932 1.00 81.88 81 SER A C 1
ATOM 654 O O . SER A 1 81 ? 2.015 2.245 7.556 1.00 81.88 81 SER A O 1
ATOM 656 N N . THR A 1 82 ? 0.599 0.663 8.278 1.00 78.75 82 THR A N 1
ATOM 657 C CA . THR A 1 82 ? 1.585 -0.422 8.413 1.00 78.75 82 THR A CA 1
ATOM 658 C C . THR A 1 82 ? 1.310 -1.604 7.482 1.00 78.75 82 THR A C 1
ATOM 660 O O . THR A 1 82 ? 2.234 -2.308 7.084 1.00 78.75 82 THR A O 1
ATOM 663 N N . VAL A 1 83 ? 0.053 -1.815 7.084 1.00 80.12 83 VAL A N 1
ATOM 664 C CA . VAL A 1 83 ? -0.388 -2.934 6.243 1.00 80.12 83 VAL A CA 1
ATOM 665 C C . VAL A 1 83 ? -0.650 -2.446 4.822 1.00 80.12 83 VAL A C 1
ATOM 667 O O . VAL A 1 83 ? -1.774 -2.089 4.453 1.00 80.12 83 VAL A O 1
ATOM 670 N N . HIS A 1 84 ? 0.403 -2.433 4.012 1.00 81.19 84 HIS A N 1
ATOM 671 C CA . HIS A 1 84 ? 0.355 -2.047 2.607 1.00 81.19 84 HIS A CA 1
ATOM 672 C C . HIS A 1 84 ? 1.506 -2.664 1.805 1.00 81.19 84 HIS A C 1
ATOM 674 O O . HIS A 1 84 ? 2.488 -3.155 2.359 1.00 81.19 84 HIS A O 1
ATOM 680 N N . GLY A 1 85 ? 1.409 -2.614 0.479 1.00 78.12 85 GLY A N 1
ATOM 681 C CA . GLY A 1 85 ? 2.478 -3.075 -0.394 1.00 78.12 85 GLY A CA 1
ATOM 682 C C . GLY A 1 85 ? 2.192 -2.876 -1.876 1.00 78.12 85 GLY A C 1
ATOM 683 O O . GLY A 1 85 ? 1.130 -2.418 -2.292 1.00 78.12 85 GLY A O 1
ATOM 684 N N . ALA A 1 86 ? 3.171 -3.232 -2.698 1.00 80.12 86 ALA A N 1
ATOM 685 C CA . ALA A 1 86 ? 3.087 -3.104 -4.144 1.00 80.12 86 ALA A CA 1
ATOM 686 C C . ALA A 1 86 ? 2.409 -4.308 -4.801 1.00 80.12 86 ALA A C 1
ATOM 688 O O . ALA A 1 86 ? 2.641 -5.447 -4.404 1.00 80.12 86 ALA A O 1
ATOM 689 N N . ILE A 1 87 ? 1.671 -4.055 -5.880 1.00 77.69 87 ILE A N 1
ATOM 690 C CA . ILE A 1 87 ? 1.316 -5.046 -6.899 1.00 77.69 87 ILE A CA 1
ATOM 691 C C . ILE A 1 87 ? 1.921 -4.579 -8.219 1.00 77.69 87 ILE A C 1
ATOM 693 O O . ILE A 1 87 ? 1.617 -3.490 -8.702 1.00 77.69 87 ILE A O 1
ATOM 697 N N . VAL A 1 88 ? 2.770 -5.405 -8.825 1.00 82.12 88 VAL A N 1
ATOM 698 C CA . VAL A 1 88 ? 3.386 -5.110 -10.124 1.00 82.12 88 VAL A CA 1
ATOM 699 C C . VAL A 1 88 ? 2.760 -6.005 -11.188 1.00 82.12 88 VAL A C 1
ATOM 701 O O . VAL A 1 88 ? 2.915 -7.222 -11.157 1.00 82.12 88 VAL A O 1
ATOM 704 N N . ILE A 1 89 ? 2.054 -5.398 -12.143 1.00 81.25 89 ILE A N 1
ATOM 705 C CA . ILE A 1 89 ? 1.438 -6.074 -13.288 1.00 81.25 89 ILE A CA 1
ATOM 706 C C . ILE A 1 89 ? 2.334 -5.867 -14.508 1.00 81.25 89 ILE A C 1
ATOM 708 O O . ILE A 1 89 ? 2.318 -4.812 -15.158 1.00 81.25 89 ILE A O 1
ATOM 712 N N . LEU A 1 90 ? 3.121 -6.894 -14.813 1.00 84.81 90 LEU A N 1
ATOM 713 C CA . LEU A 1 90 ? 4.017 -6.920 -15.963 1.00 84.81 90 LEU A CA 1
ATOM 714 C C . LEU A 1 90 ? 3.237 -7.017 -17.290 1.00 84.81 90 LEU A C 1
ATOM 716 O O . LEU A 1 90 ? 2.079 -7.446 -17.309 1.00 84.81 90 LEU A O 1
ATOM 720 N N . PRO A 1 91 ? 3.837 -6.605 -18.424 1.00 83.19 91 PRO A N 1
ATOM 721 C CA . PRO A 1 91 ? 3.300 -6.949 -19.738 1.00 83.19 91 PRO A CA 1
ATOM 722 C C . PRO A 1 91 ? 3.024 -8.448 -19.885 1.00 83.19 91 PRO A C 1
ATOM 724 O O . PRO A 1 91 ? 3.759 -9.285 -19.365 1.00 83.19 91 PRO A O 1
ATOM 727 N N . LYS A 1 92 ? 2.001 -8.774 -20.682 1.00 83.06 92 LYS A N 1
ATOM 728 C CA . LYS A 1 92 ? 1.784 -10.146 -21.153 1.00 83.06 92 LYS A CA 1
ATOM 729 C C . LYS A 1 92 ? 2.984 -10.626 -21.973 1.00 83.06 92 LYS A C 1
ATOM 731 O O . LYS A 1 92 ? 3.711 -9.815 -22.550 1.00 83.06 92 LYS A O 1
ATOM 736 N N . CYS A 1 93 ? 3.144 -11.947 -22.061 1.00 82.38 93 CYS A N 1
ATOM 737 C CA . CYS A 1 93 ? 4.159 -12.557 -22.915 1.00 82.38 93 CYS A CA 1
ATOM 738 C C . CYS A 1 93 ? 4.090 -11.977 -24.334 1.00 82.38 93 CYS A C 1
ATOM 740 O O . CYS A 1 93 ? 3.001 -11.703 -24.841 1.00 82.38 93 CYS A O 1
ATOM 742 N N . CYS A 1 94 ? 5.256 -11.763 -24.942 1.00 84.75 94 CYS A N 1
ATOM 743 C CA . CYS A 1 94 ? 5.404 -11.218 -26.295 1.00 84.75 94 CYS A CA 1
ATOM 744 C C . CYS A 1 94 ? 4.879 -9.782 -26.501 1.00 84.75 94 CYS A C 1
ATOM 746 O O . CYS A 1 94 ? 4.942 -9.275 -27.618 1.00 84.75 94 CYS A O 1
ATOM 748 N N . VAL A 1 95 ? 4.415 -9.090 -25.454 1.00 85.69 95 VAL A N 1
ATOM 749 C CA . VAL A 1 95 ? 4.043 -7.671 -25.526 1.00 85.69 95 VAL A CA 1
ATOM 750 C C . VAL A 1 95 ? 5.181 -6.830 -24.940 1.00 85.69 95 VAL A C 1
ATOM 752 O O . VAL A 1 95 ? 5.411 -6.881 -23.730 1.00 85.69 95 VAL A O 1
ATOM 755 N N . PRO A 1 96 ? 5.906 -6.031 -25.742 1.00 85.81 96 PRO A N 1
ATOM 756 C CA . PRO A 1 96 ? 7.006 -5.232 -25.218 1.00 85.81 96 PRO A CA 1
ATOM 757 C C . PRO A 1 96 ? 6.517 -4.104 -24.296 1.00 85.81 96 PRO A C 1
ATOM 759 O O . PRO A 1 96 ? 5.332 -3.755 -24.202 1.00 85.81 96 PRO A O 1
ATOM 762 N N . TYR A 1 97 ? 7.454 -3.510 -23.562 1.00 83.38 97 TYR A N 1
ATOM 763 C CA . TYR A 1 97 ? 7.234 -2.192 -22.977 1.00 83.38 97 TYR A CA 1
ATOM 764 C C . TYR A 1 97 ? 7.059 -1.145 -24.082 1.00 83.38 97 TYR A C 1
ATOM 766 O O . TYR A 1 97 ? 7.685 -1.265 -25.131 1.00 83.38 97 TYR A O 1
ATOM 774 N N . PRO A 1 98 ? 6.224 -0.108 -23.867 1.00 85.94 98 PRO A N 1
ATOM 775 C CA . PRO A 1 98 ? 6.142 1.027 -24.789 1.00 85.94 98 PRO A CA 1
ATOM 776 C C . PRO A 1 98 ? 7.405 1.915 -24.736 1.00 85.94 98 PRO A C 1
ATOM 778 O O . PRO A 1 98 ? 7.424 3.004 -25.292 1.00 85.94 98 PRO A O 1
ATOM 781 N N . PHE A 1 99 ? 8.439 1.460 -24.030 1.00 85.88 99 PHE A N 1
ATOM 782 C CA . PHE A 1 99 ? 9.747 2.064 -23.822 1.00 85.88 99 PHE A CA 1
ATOM 783 C C . PHE A 1 99 ? 10.802 0.939 -23.773 1.00 85.88 99 PHE A C 1
ATOM 785 O O . PHE A 1 99 ? 10.422 -0.227 -23.619 1.00 85.88 99 PHE A O 1
ATOM 792 N N . PRO A 1 100 ? 12.109 1.241 -23.893 1.00 88.25 100 PRO A N 1
ATOM 793 C CA . PRO A 1 100 ? 13.165 0.235 -23.778 1.00 88.25 100 PRO A CA 1
ATOM 794 C C . PRO A 1 100 ? 13.058 -0.562 -22.475 1.00 88.25 100 PRO A C 1
ATOM 796 O O . PRO A 1 100 ? 12.802 0.006 -21.414 1.00 88.25 100 PRO A O 1
ATOM 799 N N . LYS A 1 101 ? 13.230 -1.886 -22.553 1.00 84.00 101 LYS A N 1
ATOM 800 C CA . LYS A 1 101 ? 13.165 -2.753 -21.371 1.00 84.00 101 LYS A CA 1
ATOM 801 C C . LYS A 1 101 ? 14.218 -2.285 -20.350 1.00 84.00 101 LYS A C 1
ATOM 803 O O . LYS A 1 101 ? 15.383 -2.202 -20.726 1.00 84.00 101 LYS A O 1
ATOM 808 N N . PRO A 1 102 ? 13.831 -1.990 -19.097 1.00 83.44 102 PRO A N 1
ATOM 809 C CA . PRO A 1 102 ? 14.786 -1.564 -18.082 1.00 83.44 102 PRO A CA 1
ATOM 810 C C . PRO A 1 102 ? 15.714 -2.717 -17.691 1.00 83.44 102 PRO A C 1
ATOM 812 O O . PRO A 1 102 ? 15.299 -3.880 -17.683 1.00 83.44 102 PRO A O 1
ATOM 815 N N . ASP A 1 103 ? 16.948 -2.387 -17.308 1.00 86.00 103 ASP A N 1
ATOM 816 C CA . ASP A 1 103 ? 17.923 -3.374 -16.826 1.00 86.00 103 ASP A CA 1
ATOM 817 C C . ASP A 1 103 ? 17.514 -3.931 -15.460 1.00 86.00 103 ASP A C 1
ATOM 819 O O . ASP A 1 103 ? 17.726 -5.105 -15.154 1.00 86.00 103 ASP A O 1
ATOM 823 N N . LYS A 1 104 ? 16.919 -3.065 -14.628 1.00 82.69 104 LYS A N 1
ATOM 824 C CA . LYS A 1 104 ? 16.417 -3.389 -13.291 1.00 82.69 104 LYS A CA 1
ATOM 825 C C . LYS A 1 104 ? 15.136 -2.619 -12.993 1.00 82.69 104 LYS A C 1
ATOM 827 O O . LYS A 1 104 ? 14.999 -1.444 -13.342 1.00 82.69 104 LYS A O 1
ATOM 832 N N . GLU A 1 105 ? 14.235 -3.280 -12.279 1.00 80.94 105 GLU A N 1
ATOM 833 C CA . GLU A 1 105 ? 13.018 -2.688 -11.731 1.00 80.94 105 GLU A CA 1
ATOM 834 C C . GLU A 1 105 ? 13.070 -2.787 -10.205 1.00 80.94 105 GLU A C 1
ATOM 836 O O . GLU A 1 105 ? 13.349 -3.855 -9.658 1.00 80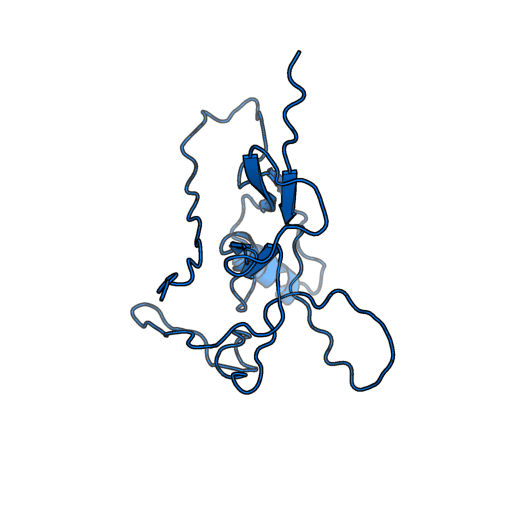.94 105 GLU A O 1
ATOM 841 N N . VAL A 1 106 ? 12.824 -1.669 -9.518 1.00 81.75 106 VAL A N 1
ATOM 842 C CA . VAL A 1 106 ? 12.813 -1.608 -8.049 1.00 81.75 106 VAL A CA 1
ATOM 843 C C . VAL A 1 106 ? 11.527 -0.940 -7.588 1.00 81.75 106 VAL A C 1
ATOM 845 O O . VAL A 1 106 ? 11.141 0.110 -8.103 1.00 81.75 106 VAL A O 1
ATOM 848 N N . VAL A 1 107 ? 10.875 -1.559 -6.606 1.00 81.00 107 VAL A N 1
ATOM 849 C CA . VAL A 1 107 ? 9.704 -1.007 -5.924 1.00 81.00 107 VAL A CA 1
ATOM 850 C C . VAL A 1 107 ? 10.162 -0.044 -4.832 1.00 81.00 107 VAL A C 1
ATOM 852 O O . VAL A 1 107 ? 10.987 -0.396 -3.986 1.00 81.00 107 VAL A O 1
ATOM 855 N N . VAL A 1 108 ? 9.606 1.165 -4.850 1.00 81.81 108 VAL A N 1
ATOM 856 C CA . VAL A 1 108 ? 9.835 2.195 -3.836 1.00 81.81 108 VAL A CA 1
ATOM 857 C C . VAL A 1 108 ? 8.490 2.640 -3.281 1.00 81.81 108 VAL A C 1
ATOM 859 O O . VAL A 1 108 ? 7.714 3.289 -3.974 1.00 81.81 108 VAL A O 1
ATOM 862 N N . VAL A 1 109 ? 8.212 2.283 -2.035 1.00 81.56 109 VAL A N 1
ATOM 863 C CA . VAL A 1 109 ? 7.014 2.677 -1.292 1.00 81.56 109 VAL A CA 1
ATOM 864 C C . VAL A 1 109 ? 7.353 3.878 -0.427 1.00 81.56 109 VAL A C 1
ATOM 866 O O . VAL A 1 109 ? 8.314 3.830 0.339 1.00 81.56 109 VAL A O 1
ATOM 869 N N . LEU A 1 110 ? 6.564 4.941 -0.549 1.00 85.31 110 LEU A N 1
ATOM 870 C CA . LEU A 1 110 ? 6.624 6.086 0.354 1.00 85.31 110 LEU A CA 1
ATOM 871 C C . LEU A 1 110 ? 5.468 5.980 1.350 1.00 85.31 110 LEU A C 1
ATOM 873 O O . LEU A 1 110 ? 4.319 5.825 0.930 1.00 85.31 110 LEU A O 1
ATOM 877 N N . ALA A 1 111 ? 5.770 6.053 2.642 1.00 86.00 111 ALA A N 1
ATOM 878 C CA . ALA A 1 111 ? 4.778 5.925 3.706 1.00 86.00 111 ALA A CA 1
ATOM 879 C C . ALA A 1 111 ? 5.090 6.856 4.884 1.00 86.00 111 ALA A C 1
ATOM 881 O O . ALA A 1 111 ? 6.180 7.413 4.981 1.00 86.00 111 ALA A O 1
ATOM 882 N N . GLU A 1 112 ? 4.132 7.005 5.787 1.00 88.25 112 GLU A N 1
ATOM 883 C CA . GLU A 1 112 ? 4.282 7.723 7.053 1.00 88.25 112 GLU A CA 1
ATOM 884 C C . GLU A 1 112 ? 4.441 6.723 8.205 1.00 88.25 112 GLU A C 1
ATOM 886 O O . GLU A 1 112 ? 3.978 5.584 8.122 1.00 88.25 112 GLU A O 1
ATOM 891 N N . TRP A 1 113 ? 5.103 7.146 9.277 1.00 86.44 113 TRP A N 1
ATOM 892 C CA . TRP A 1 113 ? 5.354 6.349 10.472 1.00 86.44 113 TRP A CA 1
ATOM 893 C C . TRP A 1 113 ? 5.014 7.146 11.729 1.00 86.44 113 TRP A C 1
ATOM 895 O O . TRP A 1 113 ? 5.455 8.286 11.888 1.00 86.44 113 TRP A O 1
ATOM 905 N N . TRP A 1 114 ? 4.272 6.514 12.636 1.00 88.56 114 TRP A N 1
ATOM 906 C CA . TRP A 1 114 ? 3.978 7.026 13.970 1.00 88.56 114 TRP A CA 1
ATOM 907 C C . TRP A 1 114 ? 4.672 6.150 15.008 1.00 88.56 114 TRP A C 1
ATOM 909 O O . TRP A 1 114 ? 4.726 4.927 14.882 1.00 88.56 114 TRP A O 1
ATOM 919 N N . LYS A 1 115 ? 5.198 6.783 16.052 1.00 87.88 115 LYS A N 1
ATOM 920 C CA . LYS A 1 115 ? 5.733 6.114 17.236 1.00 87.88 115 LYS A CA 1
ATOM 921 C C . LYS A 1 115 ? 4.609 5.572 18.121 1.00 87.88 115 LYS A C 1
ATOM 923 O O . LYS A 1 115 ? 4.790 4.539 18.760 1.00 87.88 115 LYS A O 1
ATOM 928 N N . SER A 1 116 ? 3.483 6.279 18.169 1.00 89.94 116 SER A N 1
ATOM 929 C CA . SER A 1 116 ? 2.255 5.826 18.828 1.00 89.94 116 SER A CA 1
ATOM 930 C C . SER A 1 116 ? 1.498 4.826 17.956 1.00 89.94 116 SER A C 1
ATOM 932 O O . SER A 1 116 ? 1.627 4.849 16.731 1.00 89.94 116 SER A O 1
ATOM 934 N N . ASP A 1 117 ? 0.666 3.986 18.577 1.00 87.69 117 ASP A N 1
ATOM 935 C CA . ASP A 1 117 ? -0.278 3.150 17.835 1.00 87.69 117 ASP A CA 1
ATOM 936 C C . ASP A 1 117 ? -1.218 4.046 17.012 1.00 87.69 117 ASP A C 1
ATOM 938 O O . ASP A 1 117 ? -1.815 4.995 17.528 1.00 87.69 117 ASP A O 1
ATOM 942 N N . THR A 1 118 ? -1.335 3.772 15.712 1.00 88.25 118 THR A N 1
ATOM 943 C CA . THR A 1 118 ? -2.159 4.586 14.814 1.00 88.25 118 THR A CA 1
ATOM 944 C C . THR A 1 118 ? -3.647 4.513 15.141 1.00 88.25 118 THR A C 1
ATOM 946 O O . THR A 1 118 ? -4.368 5.464 14.842 1.00 88.25 118 THR A O 1
ATOM 949 N N . GLU A 1 119 ? -4.108 3.432 15.777 1.00 89.38 119 GLU A N 1
ATOM 950 C CA . GLU A 1 119 ? -5.483 3.327 16.266 1.00 89.38 119 GLU A CA 1
ATOM 951 C C . GLU A 1 119 ? -5.725 4.250 17.467 1.00 89.38 119 GLU A C 1
ATOM 953 O O . GLU A 1 119 ? -6.770 4.893 17.550 1.00 89.38 119 GLU A O 1
ATOM 958 N N . ASP A 1 120 ? -4.745 4.414 18.356 1.00 92.44 120 ASP A N 1
ATOM 959 C CA . ASP A 1 120 ? -4.851 5.371 19.463 1.00 92.44 120 ASP A CA 1
ATOM 960 C C . ASP A 1 120 ? -4.894 6.815 18.947 1.00 92.44 120 ASP A C 1
ATOM 962 O O . ASP A 1 120 ? -5.725 7.607 19.399 1.00 92.44 120 ASP A O 1
ATOM 966 N N . VAL A 1 121 ? -4.073 7.137 17.938 1.00 91.94 121 VAL A N 1
ATOM 967 C CA . VAL A 1 121 ? -4.051 8.465 17.298 1.00 91.94 121 VAL A CA 1
ATOM 968 C C . VAL A 1 121 ? -5.420 8.826 16.713 1.00 91.94 121 VAL A C 1
ATOM 970 O O . VAL A 1 121 ? -5.919 9.933 16.938 1.00 91.94 121 VAL A O 1
ATOM 973 N N . ILE A 1 122 ? -6.056 7.910 15.974 1.00 89.88 122 ILE A N 1
ATOM 974 C CA . ILE A 1 122 ? -7.381 8.176 15.398 1.00 89.88 122 ILE A CA 1
ATOM 975 C C . ILE A 1 122 ? -8.485 8.166 16.461 1.00 89.88 122 ILE A C 1
ATOM 977 O O . ILE A 1 122 ? -9.400 8.987 16.388 1.00 89.88 122 ILE A O 1
ATOM 981 N N . ASN A 1 123 ? -8.399 7.304 17.478 1.00 92.62 123 ASN A N 1
ATOM 982 C CA . ASN A 1 123 ? -9.368 7.274 18.574 1.00 92.62 123 ASN A CA 1
ATOM 983 C C . ASN A 1 123 ? -9.361 8.586 19.371 1.00 92.62 123 ASN A C 1
ATOM 985 O O . ASN A 1 123 ? -10.427 9.106 19.711 1.00 92.62 123 ASN A O 1
ATOM 989 N N . GLU A 1 124 ? -8.184 9.158 19.634 1.00 94.00 124 GLU A N 1
ATOM 990 C CA . GLU A 1 124 ? -8.051 10.469 20.274 1.00 94.00 124 GLU A CA 1
ATOM 991 C C . GLU A 1 124 ? -8.643 11.587 19.405 1.00 94.00 124 GLU A C 1
ATOM 993 O O . GLU A 1 124 ? -9.410 12.416 19.905 1.00 94.00 124 GLU A O 1
ATOM 998 N N . ALA A 1 125 ? -8.356 11.584 18.101 1.00 93.31 125 ALA A N 1
ATOM 999 C CA . ALA A 1 125 ? -8.901 12.559 17.156 1.00 93.31 125 ALA A CA 1
ATOM 1000 C C . ALA A 1 125 ? -10.438 12.501 17.092 1.00 93.31 125 ALA A C 1
ATOM 1002 O O . ALA A 1 125 ? -11.109 13.527 17.195 1.00 93.31 125 ALA A O 1
ATOM 1003 N N . ILE A 1 126 ? -11.018 11.298 17.015 1.00 94.00 126 ILE A N 1
ATOM 1004 C CA . ILE A 1 126 ? -12.477 11.104 17.021 1.00 94.00 126 ILE A CA 1
ATOM 1005 C C . ILE A 1 126 ? -13.088 11.590 18.339 1.00 94.00 126 ILE A C 1
ATOM 1007 O O . ILE A 1 126 ? -14.132 12.242 18.332 1.00 94.00 126 ILE A O 1
ATOM 1011 N N . LYS A 1 127 ? -12.449 11.290 19.475 1.00 95.56 127 LYS A N 1
ATOM 1012 C CA . LYS A 1 127 ? -12.959 11.658 20.802 1.00 95.56 127 LYS A CA 1
ATOM 1013 C C . LYS A 1 127 ? -12.876 13.161 21.070 1.00 95.56 127 LYS A C 1
ATOM 1015 O O . LYS A 1 127 ? -13.771 13.713 21.705 1.00 95.56 127 LYS A O 1
ATOM 1020 N N . SER A 1 128 ? -11.803 13.807 20.624 1.00 95.25 128 SER A N 1
ATOM 1021 C CA . SER A 1 128 ? -11.578 15.247 20.801 1.00 95.25 128 SER A CA 1
ATOM 1022 C C . SER A 1 128 ? -12.289 16.102 19.749 1.00 95.25 128 SER A C 1
ATOM 1024 O O . SER A 1 128 ? -12.548 17.278 19.998 1.00 95.25 128 SER A O 1
ATOM 1026 N N . GLY A 1 129 ? -12.598 15.533 18.580 1.00 95.00 129 GLY A N 1
ATOM 1027 C CA . GLY A 1 129 ? -13.083 16.268 17.411 1.00 95.00 129 GLY A CA 1
ATOM 1028 C C . GLY A 1 129 ? -12.005 17.118 16.726 1.00 95.00 129 GLY A C 1
ATOM 1029 O O . GLY A 1 129 ? -12.330 17.907 15.839 1.00 95.00 129 GLY A O 1
ATOM 1030 N N . LEU A 1 130 ? -10.739 16.988 17.139 1.00 94.94 130 LEU A N 1
ATOM 1031 C CA . LEU A 1 130 ? -9.597 17.692 16.560 1.00 94.94 130 LEU A CA 1
ATOM 1032 C C . LEU A 1 130 ? -8.906 16.839 15.488 1.00 94.94 130 LEU A C 1
ATOM 1034 O O . LEU A 1 130 ? -9.184 15.651 15.321 1.00 94.94 130 LEU A O 1
ATOM 1038 N N . ALA A 1 131 ? -7.997 17.461 14.738 1.00 91.81 131 ALA A N 1
ATOM 1039 C CA . ALA A 1 131 ? -7.177 16.744 13.769 1.00 91.81 131 ALA A CA 1
ATOM 1040 C C . ALA A 1 131 ? -6.244 15.731 14.472 1.00 91.81 131 ALA A C 1
ATOM 1042 O O . ALA A 1 131 ? -5.758 16.023 15.567 1.00 91.81 131 ALA A O 1
ATOM 1043 N N . PRO A 1 132 ? -5.964 14.569 13.850 1.00 91.81 132 PRO A N 1
ATOM 1044 C CA . PRO A 1 132 ? -4.997 13.609 14.377 1.00 91.81 132 PRO A CA 1
ATOM 1045 C C . PRO A 1 132 ? -3.577 14.186 14.379 1.00 91.81 132 PRO A C 1
ATOM 1047 O O . PRO A 1 132 ? -3.242 15.054 13.569 1.00 91.81 132 PRO A O 1
ATOM 1050 N N . ASN A 1 133 ? -2.727 13.662 15.263 1.00 91.62 133 ASN A N 1
ATOM 1051 C CA . ASN A 1 133 ? -1.316 14.038 15.317 1.00 91.62 133 ASN A CA 1
ATOM 1052 C C . ASN A 1 133 ? -0.598 13.718 13.997 1.00 91.62 133 ASN A C 1
ATOM 1054 O O . ASN A 1 133 ? -0.817 12.668 13.385 1.00 91.62 133 ASN A O 1
ATOM 1058 N N . VAL A 1 134 ? 0.303 14.614 13.589 1.00 92.69 134 VAL A N 1
ATOM 1059 C CA . VAL A 1 134 ? 1.185 14.407 12.431 1.00 92.69 134 VAL A CA 1
ATOM 1060 C C . VAL A 1 134 ? 2.131 13.225 12.663 1.00 92.69 134 VAL A C 1
ATOM 1062 O O . VAL A 1 134 ? 2.461 12.913 13.806 1.00 92.69 134 VAL A O 1
ATOM 1065 N N . SER A 1 135 ? 2.563 12.568 11.586 1.00 90.75 135 SER A N 1
ATOM 1066 C CA . SER A 1 135 ? 3.506 11.446 11.657 1.00 90.75 135 SER A CA 1
ATOM 1067 C C . SER A 1 135 ? 4.863 11.868 12.218 1.00 90.75 135 SER A C 1
ATOM 1069 O O . SER A 1 135 ? 5.358 12.947 11.886 1.00 90.75 135 SER A O 1
ATOM 1071 N N . ASP A 1 136 ? 5.512 10.981 12.969 1.00 88.50 136 ASP A N 1
ATOM 1072 C CA . ASP A 1 136 ? 6.864 11.193 13.495 1.00 88.50 136 ASP A CA 1
ATOM 1073 C C . ASP A 1 136 ? 7.938 11.128 12.398 1.00 88.50 136 ASP A C 1
ATOM 1075 O O . ASP A 1 136 ? 8.979 11.777 12.506 1.00 88.50 136 ASP A O 1
ATOM 1079 N N . ALA A 1 137 ? 7.706 10.345 11.338 1.00 86.75 137 ALA A N 1
ATOM 1080 C CA . ALA A 1 137 ? 8.634 10.239 10.219 1.00 86.75 137 ALA A CA 1
ATOM 1081 C C . ALA A 1 137 ? 7.944 9.894 8.896 1.00 86.75 137 ALA A C 1
ATOM 1083 O O . ALA A 1 137 ? 6.937 9.194 8.851 1.00 86.75 137 ALA A O 1
ATOM 1084 N N . HIS A 1 138 ? 8.574 10.312 7.801 1.00 87.44 138 HIS A N 1
ATOM 1085 C CA . HIS A 1 138 ? 8.312 9.758 6.478 1.00 87.44 138 HIS A CA 1
ATOM 1086 C C . HIS A 1 138 ? 9.298 8.620 6.221 1.00 87.44 138 HIS A C 1
ATOM 1088 O O . HIS A 1 138 ? 10.454 8.693 6.634 1.00 87.44 138 HIS A O 1
ATOM 1094 N N . THR A 1 139 ? 8.860 7.580 5.522 1.00 82.75 139 THR A N 1
ATOM 1095 C CA . THR A 1 139 ? 9.650 6.380 5.265 1.00 82.75 139 THR A CA 1
ATOM 1096 C C . THR A 1 139 ? 9.736 6.064 3.778 1.00 82.75 139 THR A C 1
ATOM 1098 O O . THR A 1 139 ? 8.807 6.302 3.004 1.00 82.75 139 THR A O 1
ATOM 1101 N N . ILE A 1 140 ? 10.873 5.492 3.389 1.00 83.62 140 ILE A N 1
ATOM 1102 C CA . ILE A 1 140 ? 11.110 4.889 2.082 1.00 83.62 140 ILE A CA 1
ATOM 1103 C C . ILE A 1 140 ? 11.282 3.393 2.317 1.00 83.62 140 ILE A C 1
ATOM 1105 O O . ILE A 1 140 ? 12.217 2.973 2.998 1.00 83.62 140 ILE A O 1
ATOM 1109 N N . ASN A 1 141 ? 10.382 2.579 1.767 1.00 82.38 141 ASN A N 1
ATOM 1110 C CA . ASN A 1 141 ? 10.343 1.131 1.986 1.00 82.38 141 ASN A CA 1
ATOM 1111 C C . ASN A 1 141 ? 10.360 0.756 3.486 1.00 82.38 141 ASN A C 1
ATOM 1113 O O . ASN A 1 141 ? 11.061 -0.171 3.887 1.00 82.38 141 ASN A O 1
ATOM 1117 N N . GLY A 1 142 ? 9.616 1.505 4.310 1.00 81.25 142 GLY A N 1
ATOM 1118 C CA . GLY A 1 142 ? 9.523 1.299 5.760 1.00 81.25 142 GLY A CA 1
ATOM 1119 C C . GLY A 1 142 ? 10.708 1.836 6.568 1.00 81.25 142 GLY A C 1
ATOM 1120 O O . GLY A 1 142 ? 10.708 1.729 7.789 1.00 81.25 142 GLY A O 1
ATOM 1121 N N . LEU A 1 143 ? 11.709 2.437 5.917 1.00 82.81 143 LEU A N 1
ATOM 1122 C CA . LEU A 1 143 ? 12.865 3.019 6.591 1.00 82.81 143 LEU A CA 1
ATOM 1123 C C . LEU A 1 143 ? 12.755 4.546 6.651 1.00 82.81 143 LEU A C 1
ATOM 1125 O O . LEU A 1 143 ? 12.652 5.175 5.597 1.00 82.81 143 LEU A O 1
ATOM 1129 N N . PRO A 1 144 ? 12.851 5.166 7.840 1.00 81.50 144 PRO A N 1
ATOM 1130 C CA . PRO A 1 144 ? 12.871 6.625 7.972 1.00 81.50 144 PRO A CA 1
ATOM 1131 C C . PRO A 1 144 ? 14.187 7.263 7.487 1.00 81.50 144 PRO A C 1
ATOM 1133 O O . PRO A 1 144 ? 14.309 8.483 7.442 1.00 81.50 144 PRO A O 1
ATOM 1136 N N . GLY A 1 145 ? 15.177 6.446 7.106 1.00 76.12 145 GLY A N 1
ATOM 1137 C CA . GLY A 1 145 ? 16.524 6.881 6.740 1.00 76.12 145 GLY A CA 1
ATOM 1138 C C . GLY A 1 145 ? 17.504 6.805 7.918 1.00 76.12 145 GLY A C 1
ATOM 1139 O O . GLY A 1 145 ? 17.198 6.173 8.931 1.00 76.12 145 GLY A O 1
ATOM 1140 N N . PRO A 1 146 ? 18.709 7.389 7.790 1.00 69.00 146 PRO A N 1
ATOM 1141 C CA . PRO A 1 146 ? 19.690 7.422 8.869 1.00 69.00 146 PRO A CA 1
ATOM 1142 C C . PRO A 1 146 ? 19.166 8.270 10.032 1.00 69.00 146 PRO A C 1
ATOM 1144 O O . PRO A 1 146 ? 19.051 9.488 9.917 1.00 69.00 146 PRO A O 1
ATOM 1147 N N . VAL A 1 147 ? 18.855 7.620 11.151 1.00 64.19 147 VAL A N 1
ATOM 1148 C CA . VAL A 1 147 ? 18.482 8.277 12.408 1.00 64.19 147 VAL A CA 1
ATOM 1149 C C . VAL A 1 147 ? 19.649 8.104 13.375 1.00 64.19 147 VAL A C 1
ATOM 1151 O O . VAL A 1 147 ? 20.148 6.990 13.530 1.00 64.19 147 VAL A O 1
ATOM 1154 N N . SER A 1 148 ? 20.094 9.194 14.006 1.00 57.59 148 SER A N 1
ATOM 1155 C CA . SER A 1 148 ? 21.282 9.238 14.878 1.00 57.59 148 SER A CA 1
ATOM 1156 C C . SER A 1 148 ? 21.272 8.209 16.011 1.00 57.59 148 SER A C 1
ATOM 1158 O O . SER A 1 148 ? 22.337 7.775 16.436 1.00 57.59 148 SER A O 1
ATOM 1160 N N . ASP A 1 149 ? 20.086 7.781 16.449 1.00 63.34 149 ASP A N 1
ATOM 1161 C CA . ASP A 1 149 ? 19.892 7.026 17.692 1.00 63.34 149 ASP A CA 1
ATOM 1162 C C . ASP A 1 149 ? 19.190 5.669 17.497 1.00 63.34 149 ASP A C 1
ATOM 1164 O O . ASP A 1 149 ? 18.618 5.120 18.439 1.00 63.34 149 ASP A O 1
ATOM 1168 N N . CYS A 1 150 ? 19.206 5.105 16.282 1.00 60.38 150 CYS A N 1
ATOM 1169 C CA . CYS A 1 150 ? 18.579 3.809 16.001 1.00 60.38 150 CYS A CA 1
ATOM 1170 C C . CYS A 1 150 ? 19.586 2.788 15.437 1.00 60.38 150 CYS A C 1
ATOM 1172 O O . CYS A 1 150 ? 20.065 2.964 14.314 1.00 60.38 150 CYS A O 1
ATOM 1174 N N . PRO A 1 151 ? 19.900 1.694 16.163 1.00 57.91 151 PRO A N 1
ATOM 1175 C CA . PRO A 1 151 ? 20.685 0.599 15.609 1.00 57.91 151 PRO A CA 1
ATOM 1176 C C . PRO A 1 151 ? 19.845 -0.100 14.536 1.00 57.91 151 PRO A C 1
ATOM 1178 O O . PRO A 1 151 ? 18.785 -0.649 14.822 1.00 57.91 151 PRO A O 1
ATOM 1181 N N . SER A 1 152 ? 20.297 -0.049 13.285 1.00 57.75 152 SER A N 1
ATOM 1182 C CA . SER A 1 152 ? 19.598 -0.617 12.129 1.00 57.75 152 SER A CA 1
ATOM 1183 C C . SER A 1 152 ? 19.165 -2.071 12.372 1.00 57.75 152 SER A C 1
ATOM 1185 O O . SER A 1 152 ? 20.018 -2.957 12.468 1.00 57.75 152 SER A O 1
ATOM 1187 N N . GLN A 1 153 ? 17.858 -2.336 12.429 1.00 50.56 153 GLN A N 1
ATOM 1188 C CA . GLN A 1 153 ? 17.301 -3.686 12.529 1.00 50.56 153 GLN A CA 1
ATOM 1189 C C . GLN A 1 153 ? 16.335 -3.955 11.366 1.00 50.56 153 GLN A C 1
ATOM 1191 O O . GLN A 1 153 ? 15.372 -3.228 11.165 1.00 50.56 153 GLN A O 1
ATOM 1196 N N . GLY A 1 154 ? 16.687 -4.991 10.594 1.00 46.84 154 GLY A N 1
ATOM 1197 C CA . GLY A 1 154 ? 15.918 -5.785 9.623 1.00 46.84 154 GLY A CA 1
ATOM 1198 C C . GLY A 1 154 ? 14.673 -5.204 8.941 1.00 46.84 154 GLY A C 1
ATOM 1199 O O . GLY A 1 154 ? 13.654 -4.951 9.569 1.00 46.84 154 GLY A O 1
ATOM 1200 N N . ILE A 1 155 ? 14.709 -5.165 7.607 1.00 46.47 155 ILE A N 1
ATOM 1201 C CA . ILE A 1 155 ? 13.546 -4.917 6.742 1.00 46.47 155 ILE A CA 1
ATOM 1202 C C . ILE A 1 155 ? 12.688 -6.192 6.671 1.00 46.47 155 ILE A C 1
ATOM 1204 O O . ILE A 1 155 ? 13.187 -7.234 6.245 1.00 46.47 155 ILE A O 1
ATOM 1208 N N . ILE A 1 156 ? 11.392 -6.111 6.997 1.00 37.22 156 ILE A N 1
ATOM 1209 C CA . ILE A 1 156 ? 10.396 -7.101 6.552 1.00 37.22 156 ILE A CA 1
ATOM 1210 C C . ILE A 1 156 ? 9.719 -6.531 5.308 1.00 37.22 156 ILE A C 1
ATOM 1212 O O . ILE A 1 156 ? 8.741 -5.795 5.383 1.00 37.22 156 ILE A O 1
ATOM 1216 N N . SER A 1 157 ? 10.259 -6.852 4.139 1.00 41.12 157 SER A N 1
ATOM 1217 C CA . SER A 1 157 ? 9.583 -6.641 2.866 1.00 41.12 157 SER A CA 1
ATOM 1218 C C . SER A 1 157 ? 8.864 -7.938 2.511 1.00 41.12 157 SER A C 1
ATOM 1220 O O . SER A 1 157 ? 9.495 -8.970 2.300 1.00 41.12 157 SER A O 1
ATOM 1222 N N . LEU A 1 158 ? 7.532 -7.900 2.452 1.00 40.00 158 LEU A N 1
ATOM 1223 C CA . LEU A 1 158 ? 6.726 -8.969 1.859 1.00 40.00 158 LEU A CA 1
ATOM 1224 C C . LEU A 1 158 ? 6.375 -8.556 0.422 1.00 40.00 158 LEU A C 1
ATOM 1226 O O . LEU A 1 158 ? 5.319 -7.958 0.198 1.00 40.00 158 LEU A O 1
ATOM 1230 N N . PRO A 1 159 ? 7.251 -8.798 -0.573 1.00 41.47 159 PRO A N 1
ATOM 1231 C CA . PRO A 1 159 ? 6.898 -8.551 -1.958 1.00 41.47 159 PRO A CA 1
ATOM 1232 C C . PRO A 1 159 ? 5.819 -9.555 -2.369 1.00 41.47 159 PRO A C 1
ATOM 1234 O O . PRO A 1 159 ? 6.098 -10.727 -2.616 1.00 41.47 159 PRO A O 1
ATOM 1237 N N . LEU A 1 160 ? 4.574 -9.094 -2.473 1.00 42.12 160 LEU A N 1
ATOM 1238 C CA . LEU A 1 160 ? 3.509 -9.876 -3.088 1.00 42.12 160 LEU A CA 1
ATOM 1239 C C . LEU A 1 160 ? 3.621 -9.708 -4.607 1.00 42.12 160 LEU A C 1
ATOM 1241 O O . LEU A 1 160 ? 2.955 -8.886 -5.235 1.00 42.12 160 LEU A O 1
ATOM 1245 N N . VAL A 1 161 ? 4.547 -10.460 -5.205 1.00 41.81 161 VAL A N 1
ATOM 1246 C CA . VAL A 1 161 ? 4.659 -10.552 -6.661 1.00 41.81 161 VAL A CA 1
ATOM 1247 C C . VAL A 1 161 ? 3.539 -11.468 -7.142 1.00 41.81 161 VAL A C 1
ATOM 1249 O O . VAL A 1 161 ? 3.639 -12.689 -7.037 1.00 41.81 161 VAL A O 1
ATOM 1252 N N . ILE A 1 162 ? 2.466 -10.886 -7.681 1.00 41.34 162 ILE A N 1
ATOM 1253 C CA . ILE A 1 162 ? 1.464 -11.655 -8.423 1.00 41.34 162 ILE A CA 1
ATOM 1254 C C . ILE A 1 162 ? 2.116 -12.074 -9.742 1.00 41.34 162 ILE A C 1
ATOM 1256 O O . ILE A 1 162 ? 2.089 -11.355 -10.742 1.00 41.34 162 ILE A O 1
ATOM 1260 N N . THR A 1 163 ? 2.760 -13.236 -9.725 1.00 34.19 163 THR A N 1
ATOM 1261 C CA . THR A 1 163 ? 3.190 -13.915 -10.939 1.00 34.19 163 THR A CA 1
ATOM 1262 C C . THR A 1 163 ? 1.947 -14.513 -11.582 1.00 34.19 163 THR A C 1
ATOM 1264 O O . THR A 1 163 ? 1.289 -15.389 -11.027 1.00 34.19 163 THR A O 1
ATOM 1267 N N . TYR A 1 164 ? 1.581 -14.027 -12.768 1.00 39.28 164 TYR A N 1
ATOM 1268 C CA . TYR A 1 164 ? 0.729 -14.838 -13.625 1.00 39.28 164 TYR A CA 1
ATOM 1269 C C . TYR A 1 164 ? 1.536 -16.084 -13.965 1.00 39.28 164 TYR A C 1
ATOM 1271 O O . TYR A 1 164 ? 2.656 -15.960 -14.464 1.00 39.28 164 TYR A O 1
ATOM 1279 N N . ASN A 1 165 ? 0.977 -17.265 -13.702 1.00 30.91 165 ASN A N 1
ATOM 1280 C CA . ASN A 1 165 ? 1.464 -18.489 -14.318 1.00 30.91 165 ASN A CA 1
ATOM 1281 C C . ASN A 1 165 ? 1.466 -18.258 -15.832 1.00 30.91 165 ASN A C 1
ATOM 1283 O O . ASN A 1 165 ? 0.421 -18.264 -16.483 1.00 30.91 165 ASN A O 1
ATOM 1287 N N . LEU A 1 166 ? 2.652 -18.005 -16.378 1.00 36.03 166 LEU A N 1
ATOM 1288 C CA . LEU A 1 166 ? 2.934 -18.135 -17.794 1.00 36.03 166 LEU A CA 1
ATOM 1289 C C . LEU A 1 166 ? 2.851 -19.628 -18.100 1.00 36.03 166 LEU A C 1
ATOM 1291 O O . LEU A 1 166 ? 3.857 -20.327 -18.134 1.00 36.03 166 LEU A O 1
ATOM 1295 N N . ILE A 1 167 ? 1.633 -20.129 -18.297 1.00 29.14 167 ILE A N 1
ATOM 1296 C CA . ILE A 1 167 ? 1.457 -21.302 -19.141 1.00 29.14 167 ILE A CA 1
ATOM 1297 C C . ILE A 1 167 ? 1.713 -20.782 -20.555 1.00 29.14 167 ILE A C 1
ATOM 1299 O O . ILE A 1 167 ? 0.821 -20.246 -21.210 1.00 29.14 167 ILE A O 1
ATOM 1303 N N . CYS A 1 168 ? 2.978 -20.830 -20.967 1.00 30.48 168 CYS A N 1
ATOM 1304 C CA . CYS A 1 168 ? 3.326 -20.798 -22.376 1.00 30.48 168 CYS A CA 1
ATOM 1305 C C . CYS A 1 168 ? 2.759 -22.082 -22.997 1.00 30.48 168 CYS A C 1
ATOM 1307 O O . CYS A 1 168 ? 3.184 -23.171 -22.615 1.00 30.48 168 CYS A O 1
ATOM 1309 N N . TYR A 1 169 ? 1.804 -21.947 -23.914 1.00 36.09 169 TYR A N 1
ATOM 1310 C CA . TYR A 1 169 ? 1.686 -22.869 -25.042 1.00 36.09 169 TYR A CA 1
ATOM 1311 C C . TYR A 1 169 ? 2.289 -22.171 -26.255 1.00 36.09 169 TYR A C 1
ATOM 1313 O O . TYR A 1 169 ? 2.033 -20.949 -26.393 1.00 36.09 169 TYR A O 1
#

Sequence (169 aa):
MESSTIRILVIVAIIHFPVLIDSAVRQYKHGIRQLRTGWADGPAYITQCPITTGQSYIYNFTITGQRGTLLWHAHILWLRSTVHGAIVILPKCCVPYPFPKPDKEVVVVLAEWWKSDTEDVINEAIKSGLAPNVSDAHTINGLPGPVSDCPSQGIISLPLVITYNLICY

Secondary structure (DSSP, 8-state):
-----EEEEEEE------------------S---TT-GGGS--BTTTBPPPPTT----------S--EEEEEE--STTGGGTSEEEEEEPPPTT---SSPPPSEEEEEEEEEE-SS-HHHHHHHHHHH-SPPPPPSEEEETTB----TT--------------------

Organism: NCBI:txid34286